Protein AF-A0A833SGA7-F1 (afdb_monomer_lite)

Organism: Phytophthora infestans (NCBI:txid4787)

pLDDT: mean 78.64, std 10.29, range [42.84, 88.0]

Structure (mmCIF, N/CA/C/O backbone):
data_AF-A0A833SGA7-F1
#
_entry.id   AF-A0A833SGA7-F1
#
loop_
_atom_site.group_PDB
_atom_site.id
_atom_site.type_symbol
_atom_site.label_atom_id
_atom_site.label_alt_id
_atom_site.label_comp_id
_atom_site.label_asym_id
_atom_site.label_entity_id
_atom_site.label_seq_id
_atom_site.pdbx_PDB_ins_code
_atom_site.Cartn_x
_atom_site.Cartn_y
_atom_site.Cartn_z
_atom_site.occupancy
_atom_site.B_iso_or_equiv
_atom_site.auth_seq_id
_atom_site.auth_comp_id
_atom_site.auth_asym_id
_atom_site.auth_atom_id
_atom_site.pdbx_PDB_model_num
ATOM 1 N N . MET A 1 1 ? 2.375 0.860 -18.235 1.00 73.88 1 MET A N 1
ATOM 2 C CA . MET A 1 1 ? 1.403 -0.258 -18.131 1.00 73.88 1 MET A CA 1
ATOM 3 C C . MET A 1 1 ? 0.816 -0.217 -16.724 1.00 73.88 1 MET A C 1
ATOM 5 O O . MET A 1 1 ? 1.454 0.360 -15.859 1.00 73.88 1 MET A O 1
ATOM 9 N N . THR A 1 2 ? -0.389 -0.728 -16.474 1.00 78.81 2 THR A N 1
ATOM 10 C CA . THR A 1 2 ? -0.967 -0.760 -15.115 1.00 78.81 2 THR A CA 1
ATOM 11 C C . THR A 1 2 ? -1.182 -2.197 -14.675 1.00 78.81 2 THR A C 1
ATOM 13 O O . THR A 1 2 ? -1.697 -2.997 -15.455 1.00 78.81 2 THR A O 1
ATOM 16 N N . VAL A 1 3 ? -0.819 -2.517 -13.437 1.00 81.19 3 VAL A N 1
ATOM 17 C CA . VAL A 1 3 ? -1.022 -3.836 -12.827 1.00 81.19 3 VAL A CA 1
ATOM 18 C C . VAL A 1 3 ? -1.984 -3.678 -11.654 1.00 81.19 3 VAL A C 1
ATOM 20 O O . VAL A 1 3 ? -1.881 -2.717 -10.897 1.00 81.19 3 VAL A O 1
ATOM 23 N N . GLY A 1 4 ? -2.951 -4.587 -11.535 1.00 80.88 4 GLY A N 1
ATOM 24 C CA . GLY A 1 4 ? -3.925 -4.586 -10.446 1.00 80.88 4 GLY A CA 1
ATOM 25 C C . GLY A 1 4 ? -3.691 -5.750 -9.491 1.00 80.88 4 GLY A C 1
ATOM 26 O O . GLY A 1 4 ? -3.554 -6.883 -9.946 1.00 80.88 4 GLY A O 1
ATOM 27 N N . LEU A 1 5 ? -3.705 -5.478 -8.190 1.00 82.38 5 LEU A N 1
ATOM 28 C CA . LEU A 1 5 ? -3.606 -6.465 -7.118 1.00 82.38 5 LEU A CA 1
ATOM 29 C C . LEU A 1 5 ? -4.717 -6.203 -6.100 1.00 82.38 5 LEU A C 1
ATOM 31 O O . LEU A 1 5 ? -4.875 -5.075 -5.645 1.00 82.38 5 LEU A O 1
ATOM 35 N N . THR A 1 6 ? -5.473 -7.225 -5.713 1.00 86.12 6 THR A N 1
ATOM 36 C CA . THR A 1 6 ? -6.430 -7.095 -4.605 1.00 86.12 6 THR A CA 1
ATOM 37 C C . THR A 1 6 ? -5.728 -7.421 -3.295 1.00 86.12 6 THR A C 1
ATOM 39 O O . THR A 1 6 ? -5.222 -8.532 -3.139 1.00 86.12 6 THR A O 1
ATOM 42 N N . ALA A 1 7 ? -5.703 -6.480 -2.353 1.00 84.00 7 ALA A N 1
ATOM 43 C CA . ALA A 1 7 ? -5.114 -6.651 -1.029 1.00 84.00 7 ALA A CA 1
ATOM 44 C C . ALA A 1 7 ? -6.014 -7.529 -0.143 1.00 84.00 7 ALA A C 1
ATOM 46 O O . ALA A 1 7 ? -6.754 -7.081 0.727 1.00 84.00 7 ALA A O 1
ATOM 47 N N . THR A 1 8 ? -5.957 -8.832 -0.403 1.00 86.62 8 THR A N 1
ATOM 48 C CA . THR A 1 8 ? -6.598 -9.855 0.430 1.00 86.62 8 THR A CA 1
ATOM 49 C C . THR A 1 8 ? -5.943 -9.945 1.809 1.00 86.62 8 THR A C 1
ATOM 51 O O . THR A 1 8 ? -4.790 -9.547 1.998 1.00 86.62 8 THR A O 1
ATOM 54 N N . LYS A 1 9 ? -6.632 -10.589 2.758 1.00 85.81 9 LYS A N 1
ATOM 55 C CA . LYS A 1 9 ? -6.083 -10.905 4.086 1.00 85.81 9 LYS A CA 1
ATOM 56 C C . LYS A 1 9 ? -4.725 -11.617 4.016 1.00 85.81 9 LYS A C 1
ATOM 58 O O . LYS A 1 9 ? -3.840 -11.315 4.808 1.00 85.81 9 LYS A O 1
ATOM 63 N N . ASN A 1 10 ? -4.537 -12.519 3.049 1.00 85.56 10 ASN A N 1
ATOM 64 C CA . ASN A 1 10 ? -3.265 -13.220 2.870 1.00 85.56 10 ASN A CA 1
ATOM 65 C C . ASN A 1 10 ? -2.139 -12.264 2.444 1.00 85.56 10 ASN A C 1
ATOM 67 O O . ASN A 1 10 ? -1.027 -12.364 2.950 1.00 85.56 10 ASN A O 1
ATOM 71 N N . ILE A 1 11 ? -2.430 -11.307 1.55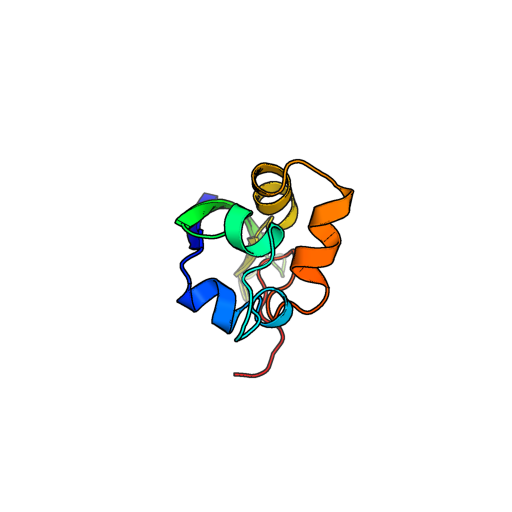8 1.00 84.75 11 ILE A N 1
ATOM 72 C CA . ILE A 1 11 ? -1.447 -10.301 1.134 1.00 84.75 11 ILE A CA 1
ATOM 73 C C . ILE A 1 11 ? -1.097 -9.360 2.286 1.00 84.75 11 ILE A C 1
ATOM 75 O O . ILE A 1 11 ? 0.076 -9.048 2.463 1.00 84.75 11 ILE A O 1
ATOM 79 N N . LEU A 1 12 ? -2.077 -8.945 3.093 1.00 87.19 12 LEU A N 1
ATOM 80 C CA . LEU A 1 12 ? -1.807 -8.153 4.295 1.00 87.19 12 LEU A CA 1
ATOM 81 C C . LEU A 1 12 ? -0.915 -8.918 5.272 1.00 87.19 12 LEU A C 1
ATOM 83 O O . LEU A 1 12 ? 0.089 -8.380 5.718 1.00 87.19 12 LEU A O 1
ATOM 87 N N . HIS A 1 13 ? -1.215 -10.189 5.528 1.00 86.38 13 HIS A N 1
ATOM 88 C CA . HIS A 1 13 ? -0.403 -11.021 6.412 1.00 86.38 13 HIS A CA 1
ATOM 89 C C . HIS A 1 13 ? 1.027 -11.229 5.886 1.00 86.38 13 HIS A C 1
ATOM 91 O O . HIS A 1 13 ? 1.981 -11.206 6.654 1.00 86.38 13 HIS A O 1
ATOM 97 N N . GLN A 1 14 ? 1.195 -11.408 4.572 1.00 85.06 14 GLN A N 1
ATOM 98 C CA . GLN A 1 14 ? 2.507 -11.644 3.968 1.00 85.06 14 GLN A CA 1
ATOM 99 C C . GLN A 1 14 ? 3.340 -10.370 3.807 1.00 85.06 14 GLN A C 1
ATOM 101 O O . GLN A 1 14 ? 4.542 -10.402 4.037 1.00 85.06 14 GLN A O 1
ATOM 106 N N . LEU A 1 15 ? 2.742 -9.258 3.374 1.00 85.50 15 LEU A N 1
ATOM 107 C CA . LEU A 1 15 ? 3.489 -8.052 2.995 1.00 85.50 15 LEU A CA 1
ATOM 108 C C . LEU A 1 15 ? 3.426 -6.942 4.037 1.00 85.50 15 LEU A C 1
ATOM 110 O O . LEU A 1 15 ? 4.321 -6.102 4.070 1.00 85.50 15 LEU A O 1
ATOM 114 N N . TYR A 1 16 ? 2.403 -6.945 4.884 1.00 86.38 16 TYR A N 1
ATOM 115 C CA . TYR A 1 16 ? 2.102 -5.892 5.848 1.00 86.38 16 TYR A CA 1
ATOM 116 C C . TYR A 1 16 ? 1.805 -6.489 7.227 1.00 86.38 16 TYR A C 1
ATOM 118 O O . TYR A 1 16 ? 0.864 -6.076 7.898 1.00 86.38 16 TYR A O 1
ATOM 126 N N . GLN A 1 17 ? 2.596 -7.482 7.641 1.00 86.25 17 GLN A N 1
ATOM 127 C CA . GLN A 1 17 ? 2.407 -8.220 8.896 1.00 86.25 17 GLN A CA 1
ATOM 128 C C . GLN A 1 17 ? 2.239 -7.305 10.119 1.00 86.25 17 GLN A C 1
ATOM 130 O O . GLN A 1 17 ? 1.444 -7.589 11.000 1.00 86.25 17 GLN A O 1
ATOM 135 N N . HIS A 1 18 ? 2.924 -6.159 10.147 1.00 86.06 18 HIS A N 1
ATOM 136 C CA . HIS A 1 18 ? 2.841 -5.184 11.238 1.00 86.06 18 HIS A CA 1
ATOM 137 C C . HIS A 1 18 ? 1.504 -4.441 11.305 1.00 86.06 18 HIS A C 1
ATOM 139 O O . HIS A 1 18 ? 1.212 -3.793 12.305 1.00 86.06 18 HIS A O 1
ATOM 145 N N . LEU A 1 19 ? 0.709 -4.502 10.237 1.00 84.81 19 LEU A N 1
ATOM 146 C CA . LEU A 1 19 ? -0.651 -3.985 10.200 1.00 84.81 19 LEU A CA 1
ATOM 147 C C . LEU A 1 19 ? -1.674 -5.032 10.636 1.00 84.81 19 LEU A C 1
ATOM 149 O O . LEU A 1 19 ? -2.847 -4.703 10.695 1.00 84.81 19 LEU A O 1
ATOM 153 N N . VAL A 1 20 ? -1.287 -6.277 10.904 1.00 82.69 20 VAL A N 1
ATOM 154 C CA . VAL A 1 20 ? -2.212 -7.340 11.306 1.00 82.69 20 VAL A CA 1
ATOM 155 C C . VAL A 1 20 ? -1.807 -7.817 12.696 1.00 82.69 20 VAL A C 1
ATOM 157 O O . VAL A 1 20 ? -0.758 -8.430 12.850 1.00 82.69 20 VAL A O 1
ATOM 160 N N . SER A 1 21 ? -2.627 -7.537 13.710 1.00 72.44 21 SER A N 1
ATOM 161 C CA . SER A 1 21 ? -2.465 -8.137 15.039 1.00 72.44 21 SER A CA 1
ATOM 162 C C . SER A 1 21 ? -3.366 -9.370 15.153 1.00 72.44 21 SER A C 1
ATOM 164 O O . SER A 1 21 ? -4.415 -9.420 14.508 1.00 72.44 21 SER A O 1
ATOM 166 N N . GLU A 1 22 ? -2.978 -10.369 15.953 1.00 67.25 22 GLU A N 1
ATOM 167 C CA . GLU A 1 22 ? -3.810 -11.570 16.165 1.00 67.25 22 GLU A CA 1
ATOM 168 C C . GLU A 1 22 ? -5.148 -11.230 16.844 1.00 67.25 22 GLU A C 1
ATOM 170 O O . GLU A 1 22 ? -6.163 -11.857 16.541 1.00 67.25 22 GLU A O 1
ATOM 175 N N . ASP A 1 23 ? -5.158 -10.188 17.680 1.00 69.88 23 ASP A N 1
ATOM 176 C CA . ASP A 1 23 ? -6.312 -9.817 18.504 1.00 69.88 23 ASP A CA 1
ATOM 177 C C . ASP A 1 23 ? -7.153 -8.664 17.923 1.00 69.88 23 ASP A C 1
ATOM 179 O O . ASP A 1 23 ? -8.348 -8.572 18.200 1.00 69.88 23 ASP A O 1
ATOM 183 N N . GLU A 1 24 ? -6.570 -7.796 17.087 1.00 70.56 24 GLU A N 1
ATOM 184 C CA . GLU A 1 24 ? -7.249 -6.621 16.520 1.00 70.56 24 GLU A CA 1
ATOM 185 C C . GLU A 1 24 ? -6.757 -6.296 15.101 1.00 70.56 24 GLU A C 1
ATOM 187 O O . GLU A 1 24 ? -5.561 -6.343 14.807 1.00 70.56 24 GLU A O 1
ATOM 192 N N . VAL A 1 25 ? -7.686 -5.912 14.214 1.00 72.12 25 VAL A N 1
ATOM 193 C CA . VAL A 1 25 ? -7.362 -5.390 12.877 1.00 72.12 25 VAL A CA 1
ATOM 194 C C . VAL A 1 25 ? -7.337 -3.857 12.953 1.00 72.12 25 VAL A C 1
ATOM 196 O O . VAL A 1 25 ? -8.398 -3.242 13.082 1.00 72.12 25 VAL A O 1
ATOM 199 N N . PRO A 1 26 ? -6.161 -3.212 12.862 1.00 80.50 26 PRO A N 1
ATOM 200 C CA . PRO A 1 26 ? -6.034 -1.763 12.871 1.00 80.50 26 PRO A CA 1
ATOM 201 C C . PRO A 1 26 ? -6.861 -1.112 11.751 1.00 80.50 26 PRO A C 1
ATOM 203 O O . PRO A 1 26 ? -6.959 -1.679 10.657 1.00 80.50 26 PRO A O 1
ATOM 206 N N . PRO A 1 27 ? -7.362 0.125 11.938 1.00 83.19 27 PRO A N 1
ATOM 207 C CA . PRO A 1 27 ? -8.112 0.854 10.907 1.00 83.19 27 PRO A CA 1
ATOM 208 C C . PRO A 1 27 ? -7.380 0.948 9.558 1.00 83.19 27 PRO A C 1
ATOM 210 O O . PRO A 1 27 ? -8.003 0.934 8.500 1.00 83.19 27 PRO A O 1
ATOM 213 N N . LEU A 1 28 ? -6.045 0.991 9.600 1.00 83.75 28 LEU A N 1
ATOM 214 C CA . LEU A 1 28 ? -5.173 1.028 8.427 1.00 83.75 28 LEU A CA 1
ATOM 215 C C . LEU A 1 28 ? -5.166 -0.288 7.630 1.00 83.75 28 LEU A C 1
ATOM 217 O O . LEU A 1 28 ? -4.998 -0.280 6.417 1.00 83.75 28 LEU A O 1
ATOM 221 N N . ALA A 1 29 ? -5.335 -1.431 8.296 1.00 85.12 29 ALA A N 1
ATOM 222 C CA . ALA A 1 29 ? -5.475 -2.713 7.614 1.00 85.12 29 ALA A CA 1
ATOM 223 C C . ALA A 1 29 ? -6.873 -2.863 7.010 1.00 85.12 29 ALA A C 1
ATOM 225 O O . ALA A 1 29 ? -7.004 -3.391 5.909 1.00 85.12 29 ALA A O 1
ATOM 226 N N . VAL A 1 30 ? -7.904 -2.341 7.682 1.00 86.62 30 VAL A N 1
ATOM 227 C CA . VAL A 1 30 ? -9.277 -2.312 7.152 1.00 86.62 30 VAL A CA 1
ATOM 228 C C . VAL A 1 30 ? -9.363 -1.474 5.876 1.00 86.62 30 VAL A C 1
ATOM 230 O O . VAL A 1 30 ? -10.035 -1.879 4.934 1.00 86.62 30 VAL A O 1
ATOM 233 N N . SER A 1 31 ? -8.657 -0.340 5.803 1.00 85.00 31 SER A N 1
ATOM 234 C CA . SER A 1 31 ? -8.646 0.505 4.600 1.00 85.00 31 SER A CA 1
ATOM 235 C C . SER A 1 31 ? -7.912 -0.116 3.410 1.00 85.00 31 SER A C 1
ATOM 237 O O . SER A 1 31 ? -8.097 0.337 2.284 1.00 85.00 31 SER A O 1
ATOM 239 N N . LEU A 1 32 ? -7.097 -1.147 3.635 1.00 85.75 32 LEU A N 1
ATOM 240 C CA . LEU A 1 32 ? -6.407 -1.889 2.582 1.00 85.75 32 LEU A CA 1
ATOM 241 C C . LEU A 1 32 ? -7.126 -3.198 2.231 1.00 85.75 32 LEU A C 1
ATOM 243 O O . LEU A 1 32 ? -7.038 -3.645 1.091 1.00 85.75 32 LEU A O 1
ATOM 247 N N . LEU A 1 33 ? -7.831 -3.815 3.181 1.00 88.00 33 LEU A N 1
ATOM 248 C CA . LEU A 1 33 ? -8.474 -5.112 2.995 1.00 88.00 33 LEU A CA 1
ATOM 249 C C . LEU A 1 33 ? -9.537 -5.063 1.890 1.00 88.00 33 LEU A C 1
ATOM 251 O O . LEU A 1 33 ? -10.380 -4.169 1.847 1.00 88.00 33 LEU A O 1
ATOM 255 N N . ASP A 1 34 ? -9.472 -6.044 0.991 1.00 86.19 34 ASP A N 1
ATOM 256 C CA . ASP A 1 34 ? -10.357 -6.208 -0.169 1.00 86.19 34 ASP A CA 1
ATOM 257 C C . ASP A 1 34 ? -10.355 -5.016 -1.143 1.00 86.19 34 ASP A C 1
ATOM 259 O O . ASP A 1 34 ? -11.131 -4.974 -2.100 1.00 86.19 34 ASP A O 1
ATOM 263 N N . GLN A 1 35 ? -9.416 -4.081 -0.970 1.00 86.00 35 GLN A N 1
ATOM 264 C CA . GLN A 1 35 ? -9.193 -2.994 -1.908 1.00 86.00 35 GLN A CA 1
ATOM 265 C C . GLN A 1 35 ? -8.295 -3.434 -3.056 1.00 86.00 35 GLN A C 1
ATOM 267 O O . GLN A 1 35 ? -7.359 -4.226 -2.910 1.00 86.00 35 GLN A O 1
ATOM 272 N N . ARG A 1 36 ? -8.565 -2.878 -4.236 1.00 85.56 36 ARG A N 1
ATOM 273 C CA . ARG A 1 36 ? -7.765 -3.120 -5.433 1.00 85.56 36 ARG A CA 1
ATOM 274 C C . ARG A 1 36 ? -6.688 -2.046 -5.565 1.00 85.56 36 ARG A C 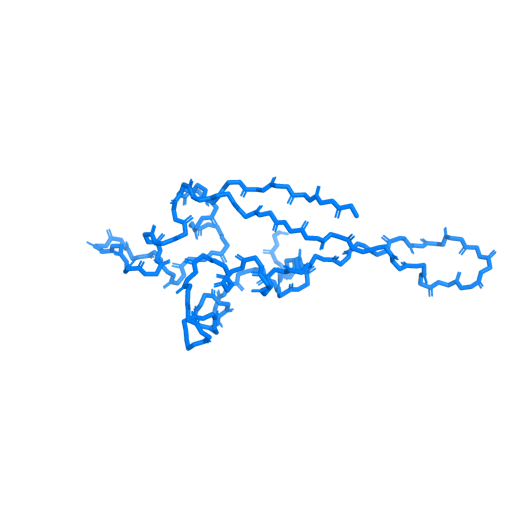1
ATOM 276 O O . ARG A 1 36 ? -6.975 -0.930 -5.986 1.00 85.56 36 ARG A O 1
ATOM 283 N N . LEU A 1 37 ? -5.439 -2.410 -5.284 1.00 81.94 37 LEU A N 1
ATOM 284 C CA . LEU A 1 37 ? -4.270 -1.608 -5.629 1.00 81.94 37 LEU A CA 1
ATOM 285 C C . LEU A 1 37 ? -4.074 -1.637 -7.146 1.00 81.94 37 LEU A C 1
ATOM 287 O O . LEU A 1 37 ? -3.747 -2.676 -7.721 1.00 81.94 37 LEU A O 1
ATOM 291 N N . VAL A 1 38 ? -4.259 -0.495 -7.801 1.00 82.69 38 VAL A N 1
ATOM 292 C CA . VAL A 1 38 ? -3.891 -0.310 -9.208 1.00 82.69 38 VAL A CA 1
ATOM 293 C C . VAL A 1 38 ? -2.598 0.484 -9.251 1.00 82.69 38 VAL A C 1
ATOM 295 O O . VAL A 1 38 ? -2.552 1.621 -8.794 1.00 82.69 38 VAL A O 1
ATOM 298 N N . VAL A 1 39 ? -1.549 -0.125 -9.796 1.00 83.38 39 VAL A N 1
ATOM 299 C CA . VAL A 1 39 ? -0.200 0.431 -9.772 1.00 83.38 39 VAL A CA 1
ATOM 300 C C . VAL A 1 39 ? 0.302 0.671 -11.186 1.00 83.38 39 VAL A C 1
ATOM 302 O O . VAL A 1 39 ? 0.206 -0.199 -12.057 1.00 83.38 39 VAL A O 1
ATOM 305 N N . CYS A 1 40 ? 0.856 1.857 -11.419 1.00 80.12 40 CYS A N 1
ATOM 306 C CA . CYS A 1 40 ? 1.525 2.185 -12.669 1.00 80.12 40 CYS A CA 1
ATOM 307 C C . CYS A 1 40 ? 2.912 1.540 -12.694 1.00 80.12 40 CYS A C 1
ATOM 309 O O . CYS A 1 40 ? 3.729 1.777 -11.806 1.00 80.12 40 CYS A O 1
ATOM 311 N N . SER A 1 41 ? 3.176 0.743 -13.729 1.00 77.94 41 SER A N 1
ATOM 312 C CA . SER A 1 41 ? 4.500 0.218 -14.031 1.00 77.94 41 SER A CA 1
ATOM 313 C C . SER A 1 41 ? 5.183 1.042 -15.119 1.00 77.94 41 SER A C 1
ATOM 315 O O . SER A 1 41 ? 4.600 1.351 -16.172 1.00 77.94 41 SER A O 1
ATOM 317 N N . SER A 1 42 ? 6.446 1.371 -14.859 1.00 76.44 42 SER A N 1
ATOM 318 C CA . SER A 1 42 ? 7.376 1.920 -15.843 1.00 76.44 42 SER A CA 1
ATOM 319 C C . SER A 1 42 ? 8.489 0.915 -16.107 1.00 76.44 42 SER A C 1
ATOM 321 O O . SER A 1 42 ? 8.922 0.207 -15.200 1.00 76.44 42 SER A O 1
ATOM 323 N N . LEU A 1 43 ? 8.919 0.838 -17.363 1.00 71.38 43 LEU A N 1
ATOM 324 C CA . LEU A 1 43 ? 10.027 -0.005 -17.784 1.00 71.38 43 LEU A CA 1
ATOM 325 C C . LEU A 1 43 ? 11.235 0.894 -18.011 1.00 71.38 43 LEU A C 1
ATOM 327 O O . LEU A 1 43 ? 11.135 1.884 -18.739 1.00 71.38 43 LEU A O 1
ATOM 331 N N . ARG A 1 44 ? 12.363 0.565 -17.386 1.00 66.69 44 ARG A N 1
ATOM 332 C CA . ARG A 1 44 ? 13.641 1.223 -17.666 1.00 66.69 44 ARG A CA 1
ATOM 333 C C . ARG A 1 44 ? 14.598 0.199 -18.256 1.00 66.69 44 ARG A C 1
ATOM 335 O O . ARG A 1 44 ? 14.774 -0.879 -17.692 1.00 66.69 44 ARG A O 1
ATOM 342 N N . ASP A 1 45 ? 15.184 0.547 -19.396 1.00 63.91 45 ASP A N 1
ATOM 343 C CA . ASP A 1 45 ? 16.304 -0.199 -19.958 1.00 63.91 45 ASP A CA 1
ATOM 344 C C . ASP A 1 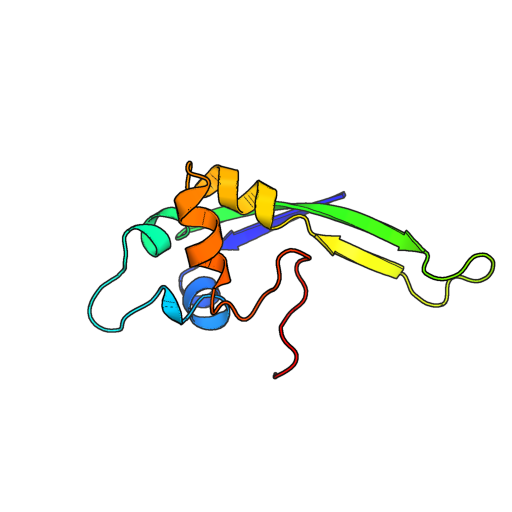45 ? 17.565 0.209 -19.192 1.00 63.91 45 ASP A C 1
ATOM 346 O O . ASP A 1 45 ? 17.938 1.385 -19.171 1.00 63.91 45 ASP A O 1
ATOM 350 N N . ALA A 1 46 ? 18.162 -0.748 -18.484 1.00 63.38 46 ALA A N 1
ATOM 351 C CA . ALA A 1 46 ? 19.298 -0.488 -17.610 1.00 63.38 46 ALA A CA 1
ATOM 352 C C . ALA A 1 46 ? 20.608 -0.261 -18.382 1.00 63.38 46 ALA A C 1
ATOM 354 O O . ALA A 1 46 ? 21.594 0.173 -17.787 1.00 63.38 46 ALA A O 1
ATOM 355 N N . THR A 1 47 ? 20.643 -0.527 -19.689 1.00 63.41 47 THR A N 1
ATOM 356 C CA . THR A 1 47 ? 21.870 -0.425 -20.479 1.00 63.41 47 THR A CA 1
ATOM 357 C C . THR A 1 47 ? 21.555 -0.062 -21.917 1.00 63.41 47 THR A C 1
ATOM 359 O O . THR A 1 47 ? 21.142 -0.895 -22.717 1.00 63.41 47 THR A O 1
ATOM 362 N N . SER A 1 48 ? 21.848 1.185 -22.266 1.00 57.16 48 SER A N 1
ATOM 363 C CA . SER A 1 48 ? 22.008 1.638 -23.643 1.00 57.16 48 SER A CA 1
ATOM 364 C C . SER A 1 48 ? 22.806 0.626 -24.484 1.00 57.16 48 SER A C 1
ATOM 366 O O . SER A 1 48 ? 24.021 0.512 -24.323 1.00 57.16 48 SER A O 1
ATOM 368 N N . GLY A 1 49 ? 22.126 -0.085 -25.390 1.00 53.53 49 GLY A N 1
ATOM 369 C CA . GLY A 1 49 ? 22.729 -0.765 -26.544 1.00 53.53 49 GLY A CA 1
ATOM 370 C C . GLY A 1 49 ? 22.403 -2.251 -26.710 1.00 53.53 49 GLY A C 1
ATOM 371 O O . GLY A 1 49 ? 22.291 -2.705 -27.842 1.00 53.53 49 GLY A O 1
ATOM 372 N N . LEU A 1 50 ? 22.199 -2.999 -25.627 1.00 58.56 50 LEU A N 1
ATOM 373 C CA . LEU A 1 50 ? 21.762 -4.401 -25.647 1.00 58.56 50 LEU A CA 1
ATOM 374 C C . LEU A 1 50 ? 20.926 -4.620 -24.386 1.00 58.56 50 LEU A C 1
ATOM 376 O O . LEU A 1 50 ? 21.421 -4.414 -23.281 1.00 58.56 50 LEU A O 1
ATOM 380 N N . VAL A 1 51 ? 19.655 -4.994 -24.548 1.00 54.44 51 VAL A N 1
ATOM 381 C CA . VAL A 1 51 ? 18.710 -5.171 -23.434 1.00 54.44 51 VAL A CA 1
ATOM 382 C C . VAL A 1 51 ? 19.149 -6.372 -22.592 1.00 54.44 51 VAL A C 1
ATOM 384 O O . VAL A 1 51 ? 18.759 -7.505 -22.857 1.00 54.44 51 VAL A O 1
ATOM 387 N N . VAL A 1 52 ? 19.998 -6.141 -21.590 1.00 57.53 52 VAL A N 1
ATOM 388 C CA . VAL A 1 52 ? 20.448 -7.189 -20.658 1.00 57.53 52 VAL A CA 1
ATOM 389 C C . VAL A 1 52 ? 19.471 -7.324 -19.486 1.00 57.53 52 VAL A C 1
ATOM 391 O O . VAL A 1 52 ? 19.380 -8.391 -18.878 1.00 57.53 52 VAL A O 1
ATOM 394 N N . ARG A 1 53 ? 18.693 -6.277 -19.166 1.00 56.66 53 ARG A N 1
ATOM 395 C CA . ARG A 1 53 ? 17.723 -6.328 -18.066 1.00 56.66 53 ARG A CA 1
ATOM 396 C C . ARG A 1 53 ? 16.628 -5.271 -18.203 1.00 56.66 53 ARG A C 1
ATOM 398 O O . ARG A 1 53 ? 16.918 -4.085 -18.330 1.00 56.66 53 ARG A O 1
ATOM 405 N N . LEU A 1 54 ? 15.376 -5.719 -18.140 1.00 60.25 54 LEU A N 1
ATOM 406 C CA . LEU A 1 54 ? 14.196 -4.861 -18.093 1.00 60.25 54 LEU A CA 1
ATOM 407 C C . LEU A 1 54 ? 13.760 -4.708 -16.632 1.00 60.25 54 LEU A C 1
ATOM 409 O O . LEU A 1 54 ? 13.223 -5.651 -16.050 1.00 60.25 54 LEU A O 1
ATOM 413 N N . ASP A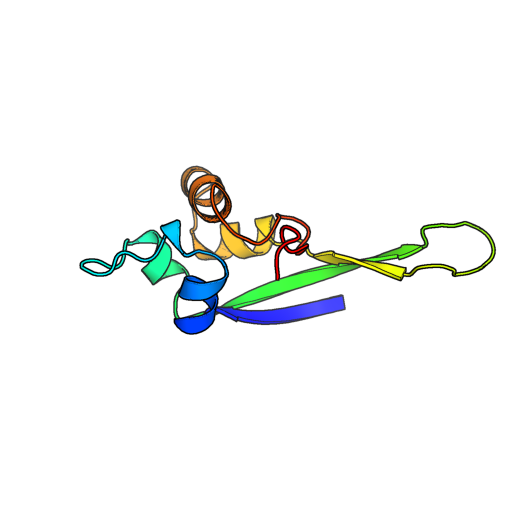 1 55 ? 13.988 -3.538 -16.038 1.00 64.06 55 ASP A N 1
ATOM 414 C CA . ASP A 1 55 ? 13.533 -3.262 -14.675 1.00 64.06 55 ASP A CA 1
ATOM 415 C C . ASP A 1 55 ? 12.127 -2.652 -14.717 1.00 64.06 55 ASP A C 1
ATOM 417 O O . ASP A 1 55 ? 11.916 -1.557 -15.246 1.00 64.06 55 ASP A O 1
ATOM 421 N N . SER A 1 56 ? 11.156 -3.373 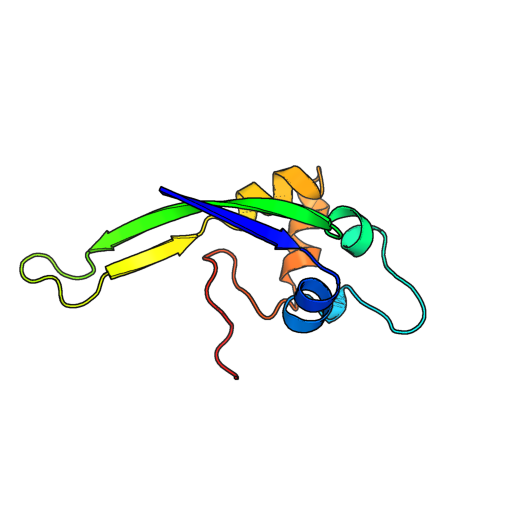-14.148 1.00 67.06 56 SER A N 1
ATOM 422 C CA . SER A 1 56 ? 9.811 -2.853 -13.895 1.00 67.06 56 SER A CA 1
ATOM 423 C C . SER A 1 56 ? 9.783 -2.163 -12.536 1.00 67.06 56 SER A C 1
ATOM 425 O O . SER A 1 56 ? 10.051 -2.791 -11.512 1.00 67.06 56 SER A O 1
ATOM 427 N N . ILE A 1 57 ? 9.434 -0.878 -12.525 1.00 78.06 57 ILE A N 1
ATOM 428 C CA . ILE A 1 57 ? 9.240 -0.082 -11.308 1.00 78.06 57 ILE A CA 1
ATOM 429 C C . ILE A 1 57 ? 7.747 0.166 -11.140 1.00 78.06 57 ILE A C 1
ATOM 431 O O . ILE A 1 57 ? 7.111 0.680 -12.062 1.00 78.06 57 ILE A O 1
ATOM 435 N N . LEU A 1 58 ? 7.214 -0.194 -9.974 1.00 83.06 58 LEU A N 1
ATOM 436 C CA . LEU A 1 58 ? 5.824 0.025 -9.583 1.00 83.06 58 LEU A CA 1
ATOM 437 C C . LEU A 1 58 ? 5.714 1.281 -8.707 1.00 83.06 58 LEU A C 1
ATOM 439 O O . LEU A 1 58 ? 6.512 1.449 -7.796 1.00 83.06 58 LEU A O 1
ATOM 443 N N . ASP A 1 59 ? 4.733 2.149 -8.958 1.00 83.88 59 ASP A N 1
ATOM 444 C CA . ASP A 1 59 ? 4.417 3.296 -8.089 1.00 83.88 59 ASP A CA 1
ATOM 445 C C . ASP A 1 59 ? 3.432 2.906 -6.970 1.00 83.88 59 ASP A C 1
ATOM 447 O O . ASP A 1 59 ? 2.226 3.164 -7.044 1.00 83.88 59 ASP A O 1
ATOM 451 N N . MET A 1 60 ? 3.939 2.230 -5.934 1.00 85.44 60 MET A N 1
ATOM 452 C CA . MET A 1 60 ? 3.104 1.788 -4.811 1.00 85.44 60 MET A CA 1
ATOM 453 C C . MET A 1 60 ? 2.634 2.961 -3.947 1.00 85.44 60 MET A C 1
ATOM 455 O O . MET A 1 60 ? 1.562 2.883 -3.353 1.00 85.44 60 MET A O 1
ATOM 459 N N . LEU A 1 61 ? 3.412 4.047 -3.870 1.00 85.00 61 LEU A N 1
ATOM 460 C CA . LEU A 1 61 ? 3.088 5.191 -3.020 1.00 85.00 61 LEU A CA 1
ATOM 461 C C . LEU A 1 61 ? 1.781 5.849 -3.460 1.00 85.00 61 LEU A C 1
ATOM 463 O O . LEU A 1 61 ? 0.886 6.035 -2.637 1.00 85.00 61 LEU A O 1
ATOM 467 N N . THR A 1 62 ? 1.650 6.150 -4.754 1.00 83.94 62 THR A N 1
ATOM 468 C CA . THR A 1 62 ? 0.430 6.758 -5.299 1.00 83.94 62 THR A CA 1
ATOM 469 C C . THR A 1 62 ? -0.778 5.852 -5.076 1.00 83.94 62 THR A C 1
ATOM 471 O O . THR A 1 62 ? -1.828 6.320 -4.642 1.00 83.94 62 THR A O 1
ATOM 474 N N . ALA A 1 63 ? -0.623 4.544 -5.301 1.00 84.69 63 ALA A N 1
ATOM 475 C CA . ALA A 1 63 ? -1.700 3.581 -5.093 1.00 84.69 63 ALA A CA 1
ATOM 476 C C . ALA A 1 63 ? -2.162 3.527 -3.627 1.00 84.69 63 ALA A C 1
ATOM 478 O O . ALA A 1 63 ? -3.358 3.452 -3.364 1.00 84.69 63 ALA A O 1
ATOM 479 N N . ILE A 1 64 ? -1.237 3.608 -2.669 1.00 87.44 64 ILE A N 1
ATOM 480 C CA . ILE A 1 64 ? -1.571 3.575 -1.241 1.00 87.44 64 ILE A CA 1
ATOM 481 C C . ILE A 1 64 ? -2.159 4.897 -0.764 1.00 87.44 64 ILE A C 1
ATOM 483 O O . ILE A 1 64 ? -3.130 4.871 -0.014 1.00 87.44 64 ILE A O 1
ATOM 487 N N . LEU A 1 65 ? -1.662 6.042 -1.236 1.00 85.94 65 LEU A N 1
ATOM 488 C CA . LEU A 1 65 ? -2.243 7.350 -0.913 1.00 85.94 65 LEU A CA 1
ATOM 489 C C . LEU A 1 65 ? -3.710 7.460 -1.342 1.00 85.94 65 LEU A C 1
ATOM 491 O O . LEU A 1 65 ? -4.513 8.040 -0.613 1.00 85.94 65 LEU A O 1
ATOM 495 N N . LEU A 1 66 ? -4.071 6.854 -2.477 1.00 84.56 66 LEU A N 1
ATOM 496 C CA . LEU A 1 66 ? -5.462 6.771 -2.929 1.00 84.56 66 LEU A CA 1
ATOM 497 C C . LEU A 1 66 ? -6.351 5.929 -1.999 1.00 84.56 66 LEU A C 1
ATOM 499 O O . LEU A 1 66 ? -7.557 6.150 -1.965 1.00 84.56 66 LEU A O 1
ATOM 503 N N . LEU A 1 67 ? -5.776 4.983 -1.250 1.00 83.44 67 LEU A N 1
ATOM 504 C CA . LEU A 1 67 ? -6.514 4.081 -0.360 1.00 83.44 67 LEU A CA 1
ATOM 505 C C . LEU A 1 67 ? -6.598 4.612 1.072 1.00 83.44 67 LEU A C 1
ATOM 507 O O . LEU A 1 67 ? -7.676 4.653 1.658 1.00 83.44 67 LEU A O 1
ATOM 511 N N . VAL A 1 68 ? -5.478 5.063 1.641 1.00 84.12 68 VAL A N 1
ATOM 512 C CA . VAL A 1 68 ? -5.438 5.528 3.039 1.00 84.12 68 VAL A CA 1
ATOM 513 C C . VAL A 1 68 ? -5.850 6.993 3.204 1.00 84.12 68 VAL A C 1
ATOM 515 O O . VAL A 1 68 ? -5.957 7.465 4.334 1.00 84.12 68 VAL A O 1
ATOM 518 N N . SER A 1 69 ? -6.107 7.700 2.095 1.00 76.00 69 SER A N 1
ATOM 519 C CA . SER A 1 69 ? -6.648 9.069 2.003 1.00 76.00 69 SER A CA 1
ATOM 520 C C . SER A 1 69 ? -5.843 10.181 2.697 1.00 76.00 69 SER A C 1
ATOM 522 O O . SER A 1 69 ? -6.175 11.355 2.540 1.00 76.00 69 SER A O 1
ATOM 524 N N . THR A 1 70 ? -4.774 9.858 3.434 1.00 79.50 70 THR A N 1
ATOM 525 C CA . THR A 1 70 ? -3.901 10.834 4.096 1.00 79.50 70 THR A CA 1
ATOM 526 C C . THR A 1 70 ? -2.424 10.487 3.915 1.00 79.50 70 THR A C 1
ATOM 528 O O . THR A 1 70 ? -2.009 9.327 3.973 1.00 79.50 70 THR A O 1
ATOM 531 N N . LEU A 1 71 ? -1.603 11.522 3.722 1.00 81.00 71 LEU A N 1
ATOM 532 C CA . LEU A 1 71 ? -0.150 11.375 3.604 1.00 81.00 71 LEU A CA 1
ATOM 533 C C . LEU A 1 71 ? 0.494 10.913 4.918 1.00 81.00 71 LEU A C 1
ATOM 535 O O . LEU A 1 71 ? 1.517 10.244 4.883 1.00 81.00 71 LEU A O 1
ATOM 539 N N . GLU A 1 72 ? -0.117 11.220 6.062 1.00 83.94 72 GLU A N 1
ATOM 540 C CA . GLU A 1 72 ? 0.363 10.812 7.391 1.00 83.94 72 GLU A CA 1
ATOM 541 C C . GLU A 1 72 ? 0.279 9.294 7.603 1.00 83.94 72 GLU A C 1
ATOM 543 O O . GLU A 1 72 ? 1.123 8.704 8.276 1.00 83.94 72 GLU A O 1
ATOM 548 N N . ASN A 1 73 ? -0.705 8.651 6.972 1.00 82.75 73 ASN A N 1
ATOM 549 C CA . ASN A 1 73 ? -0.957 7.219 7.082 1.00 82.75 73 ASN A CA 1
ATOM 550 C C . ASN A 1 73 ? -0.149 6.382 6.080 1.00 82.75 73 ASN A C 1
ATOM 552 O O . ASN A 1 73 ? 0.040 5.188 6.283 1.00 82.75 73 ASN A O 1
ATOM 556 N N . ALA A 1 74 ? 0.343 6.965 4.986 1.00 84.19 74 ALA A N 1
ATOM 557 C CA . ALA A 1 74 ? 1.101 6.204 3.993 1.00 84.19 74 ALA A CA 1
ATOM 558 C C . ALA A 1 74 ? 2.443 5.653 4.536 1.00 84.19 74 ALA A C 1
ATOM 560 O O . ALA A 1 74 ? 2.723 4.475 4.306 1.00 84.19 74 ALA A O 1
ATOM 561 N N . PRO A 1 75 ? 3.259 6.412 5.301 1.00 84.44 75 PRO A N 1
ATOM 562 C CA . PRO A 1 75 ? 4.495 5.899 5.890 1.00 84.44 75 PRO A CA 1
ATOM 563 C C . PRO A 1 75 ? 4.282 4.710 6.827 1.00 84.44 75 PRO A C 1
ATOM 565 O O . PRO A 1 75 ? 5.100 3.792 6.833 1.00 84.44 75 PRO A O 1
ATOM 568 N N . SER A 1 76 ? 3.186 4.686 7.594 1.00 85.94 76 SER A N 1
ATOM 569 C CA . SER A 1 76 ? 2.903 3.582 8.518 1.00 85.94 76 SER A CA 1
ATOM 570 C C . SER A 1 76 ? 2.551 2.287 7.782 1.00 85.94 76 SER A C 1
ATOM 572 O O . SER A 1 76 ? 2.911 1.207 8.256 1.00 85.94 76 SER A O 1
ATOM 574 N N . VAL A 1 77 ? 1.970 2.371 6.578 1.00 86.44 77 VAL A N 1
ATOM 575 C CA . VAL A 1 77 ? 1.771 1.194 5.722 1.00 86.44 77 VAL A CA 1
ATOM 576 C C . VAL A 1 77 ? 3.108 0.568 5.322 1.00 86.44 77 VAL A C 1
ATOM 578 O O . VAL A 1 77 ? 3.246 -0.649 5.374 1.00 86.44 77 VAL A O 1
ATOM 581 N N . PHE A 1 78 ? 4.117 1.372 4.982 1.00 85.81 78 PHE A N 1
ATOM 582 C CA . PHE A 1 78 ? 5.408 0.862 4.499 1.00 85.81 78 PHE A CA 1
ATOM 583 C C . PHE A 1 78 ? 6.466 0.641 5.587 1.00 85.81 78 PHE A C 1
ATOM 585 O O . PHE A 1 78 ? 7.452 -0.041 5.321 1.00 85.81 78 PHE A O 1
ATOM 592 N N . GLY A 1 79 ? 6.278 1.171 6.800 1.00 84.31 79 GLY A N 1
ATOM 593 C CA . GLY A 1 79 ? 7.317 1.228 7.837 1.00 84.31 79 GLY A CA 1
ATOM 594 C C . GLY A 1 79 ? 7.982 -0.110 8.184 1.00 84.31 79 GLY A C 1
ATOM 595 O O . GLY A 1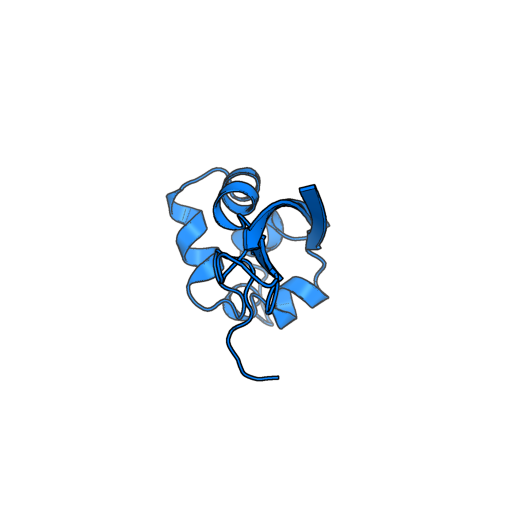 79 ? 9.186 -0.140 8.414 1.00 84.31 79 GLY A O 1
ATOM 596 N N . HIS A 1 80 ? 7.225 -1.211 8.168 1.00 83.69 80 HIS A N 1
ATOM 597 C CA . HIS A 1 80 ? 7.746 -2.572 8.375 1.00 83.69 80 HIS A CA 1
ATOM 598 C C . HIS A 1 80 ? 7.243 -3.557 7.306 1.00 83.69 80 HIS A C 1
ATOM 600 O O . HIS A 1 80 ? 7.216 -4.770 7.520 1.00 83.69 80 HIS A O 1
ATOM 606 N N . ALA A 1 81 ? 6.829 -3.033 6.149 1.00 87.75 81 ALA A N 1
ATOM 607 C CA . ALA A 1 81 ? 6.333 -3.856 5.057 1.00 87.75 81 ALA A CA 1
ATOM 608 C C . ALA A 1 81 ? 7.469 -4.655 4.403 1.00 87.75 81 ALA A C 1
ATOM 610 O O . ALA A 1 81 ? 8.585 -4.161 4.244 1.00 87.75 81 ALA A O 1
ATOM 611 N N . LEU A 1 82 ? 7.166 -5.865 3.928 1.00 87.25 82 LEU A N 1
ATOM 612 C CA . LEU A 1 82 ? 8.107 -6.690 3.156 1.00 87.25 82 LEU A CA 1
ATOM 613 C C . LEU A 1 82 ? 8.190 -6.284 1.675 1.00 87.25 82 LEU A C 1
ATOM 615 O O . LEU A 1 82 ? 8.863 -6.936 0.877 1.00 87.25 82 LEU A O 1
ATOM 619 N N . ILE A 1 83 ? 7.526 -5.192 1.298 1.00 87.06 83 ILE A N 1
ATOM 620 C CA . ILE A 1 83 ? 7.521 -4.617 -0.044 1.00 87.06 83 ILE A CA 1
ATOM 621 C C . ILE A 1 83 ? 7.914 -3.138 0.017 1.00 87.06 83 ILE A C 1
ATOM 623 O O . ILE A 1 83 ? 7.438 -2.383 0.864 1.00 87.06 83 ILE A O 1
ATOM 627 N N . LYS A 1 84 ? 8.794 -2.718 -0.892 1.00 86.56 84 LYS A N 1
ATOM 628 C CA . LYS A 1 84 ? 9.219 -1.323 -1.045 1.00 86.56 84 LYS A CA 1
ATOM 629 C C . LYS A 1 84 ? 8.240 -0.519 -1.902 1.00 86.56 84 LYS A C 1
ATOM 631 O O . LYS A 1 84 ? 7.425 -1.083 -2.634 1.00 86.56 84 LYS A O 1
ATOM 636 N N . LEU A 1 85 ? 8.395 0.805 -1.878 1.00 85.81 85 LEU A N 1
ATOM 637 C CA . LEU A 1 85 ? 7.606 1.747 -2.679 1.00 85.81 85 LEU A CA 1
ATOM 638 C C . LEU A 1 85 ? 7.699 1.477 -4.188 1.00 85.81 85 LEU A C 1
ATOM 640 O O . LEU A 1 85 ? 6.738 1.722 -4.906 1.00 85.81 85 LEU A O 1
ATOM 644 N N . GLU A 1 86 ? 8.821 0.929 -4.657 1.00 82.75 86 GLU A N 1
ATOM 645 C CA . GLU A 1 86 ? 9.049 0.563 -6.059 1.00 82.75 86 GLU A CA 1
ATOM 646 C C . GLU A 1 86 ? 8.426 -0.792 -6.447 1.00 82.75 86 GLU A C 1
ATOM 648 O O . GLU A 1 86 ? 8.638 -1.279 -7.562 1.00 82.75 86 GLU A O 1
ATOM 653 N N . GLY A 1 87 ? 7.720 -1.445 -5.515 1.00 79.44 87 GLY A N 1
ATOM 654 C CA . GLY A 1 87 ? 7.152 -2.786 -5.675 1.00 79.44 87 GLY A CA 1
ATOM 655 C C . GLY A 1 87 ? 8.174 -3.920 -5.606 1.00 79.44 87 GLY A C 1
ATOM 656 O O . GLY A 1 87 ? 7.882 -5.042 -6.011 1.00 79.44 87 GLY A O 1
ATOM 657 N N . LYS A 1 88 ? 9.384 -3.640 -5.109 1.00 84.00 88 LYS A N 1
ATOM 658 C CA . LYS A 1 88 ? 10.428 -4.648 -4.890 1.00 84.00 88 LYS A CA 1
ATOM 659 C C . LYS A 1 88 ? 10.255 -5.277 -3.513 1.00 84.00 88 LYS A C 1
ATOM 661 O O . LYS A 1 88 ? 10.157 -4.555 -2.524 1.00 84.00 88 LYS A O 1
ATOM 666 N N . PHE A 1 89 ? 10.271 -6.601 -3.439 1.00 82.75 89 PHE A N 1
ATOM 667 C CA . PHE A 1 89 ? 10.290 -7.299 -2.156 1.00 82.75 89 PHE A CA 1
ATOM 668 C C . PHE A 1 89 ? 11.621 -7.060 -1.435 1.00 82.75 89 PHE A C 1
ATOM 670 O O . PHE A 1 89 ? 12.679 -6.981 -2.068 1.00 82.75 89 PHE A O 1
ATOM 677 N N . LEU A 1 90 ? 11.574 -6.930 -0.109 1.00 79.44 90 LEU A N 1
ATOM 678 C CA . LEU A 1 90 ? 12.770 -7.039 0.718 1.00 79.44 90 LEU A CA 1
ATOM 679 C C . LEU A 1 90 ? 13.271 -8.479 0.573 1.00 79.44 90 LEU A C 1
ATOM 681 O O . LEU A 1 90 ? 12.519 -9.421 0.792 1.00 79.44 90 LEU A O 1
ATOM 685 N N . SER A 1 91 ? 14.504 -8.659 0.107 1.00 63.62 91 SER A N 1
ATOM 686 C CA . SER A 1 91 ? 15.076 -9.974 -0.178 1.00 63.62 91 SER A CA 1
ATOM 687 C C . SER A 1 91 ? 15.170 -10.820 1.096 1.00 63.62 91 SER A C 1
ATOM 689 O O . SER A 1 91 ? 16.128 -10.680 1.853 1.00 63.62 91 SER A O 1
ATOM 691 N N . SER A 1 92 ? 14.165 -11.665 1.316 1.00 48.34 92 SER A N 1
ATOM 692 C CA . SER A 1 92 ? 14.187 -12.878 2.136 1.00 48.34 92 SER A CA 1
ATOM 693 C C . SER A 1 92 ? 12.876 -13.641 1.908 1.00 48.34 92 SER A C 1
ATOM 695 O O . SER A 1 92 ? 11.914 -13.473 2.656 1.00 48.34 92 SER A O 1
ATOM 697 N N . LEU A 1 93 ? 12.851 -14.463 0.860 1.00 42.84 93 LEU A N 1
ATOM 698 C CA . LEU A 1 93 ? 11.973 -15.625 0.717 1.00 42.84 93 LEU A CA 1
ATOM 699 C C . LEU A 1 93 ? 12.870 -16.811 0.373 1.00 42.84 93 LEU A C 1
ATOM 701 O O . LEU A 1 93 ? 13.743 -16.618 -0.506 1.00 42.84 93 LEU A O 1
#

Sequence (93 aa):
MTVGLTATKNILHQLYQHLVSEDEVPPLAVSLLDQRLVVCSSLRDATSGLVVRLDSILDMLTAILLLVSTLENAPSVFGHALIKLEGKFLSSL

Foldseek 3Di:
DKDKDFCAPVNCCQFVVVQDDPVDRDPLNVLRHRDIQIWDWDWDQPDPDDRPDTDIFTQNQVSSCVRVVDPVSSCSSNVPTQADRRRDGVPDD

Radius of gyration: 14.76 Å; chains: 1; bounding box: 33×27×45 Å

Secondary structure (DSSP, 8-state):
-EEEEE--HHHHHHH-GGG--SS---HHHHTTTT-EEEEEEEEEESSTTS---EEEEE-HHHHHHHHH-STTTHHHHHTT-SB-TTSPBPS--